Protein AF-A0A7S6TD72-F1 (afdb_monomer)

Nearest PDB structures (foldseek):
  6bcg-assembly1_D  TM=9.626E-01  e=2.978E-07  Leptographium truncatum
  6bct-ass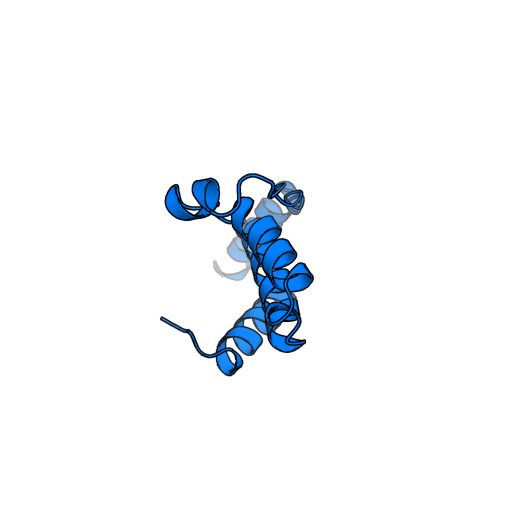embly1_A  TM=9.680E-01  e=3.585E-07  Leptographium truncatum
  6bcn-assembly1_A  TM=9.826E-01  e=4.058E-07  Leptographium truncatum
  6bcf-assembly3_G  TM=9.849E-01  e=4.317E-07  Leptographium truncatum
  6bch-assembly4_L  TM=9.847E-01  e=4.886E-07  Leptographium truncatum

Secondary structure (DSSP, 8-state):
----HHHHHHHHHHHHHS---STHHHHHHHHHHHHHHHHTTGGGSHHHHHHHHHHHHTSTT---HHHHHH-TT-PPPPPPPPPPHHHHHHHHHHHHHHH--

Structure (mmCIF, N/CA/C/O backbone):
data_AF-A0A7S6TD72-F1
#
_entry.id   AF-A0A7S6TD72-F1
#
loop_
_atom_site.group_PDB
_atom_site.id
_atom_site.type_symbol
_atom_site.label_atom_id
_atom_site.label_alt_id
_atom_site.label_comp_id
_atom_site.label_asym_id
_atom_site.label_entity_id
_atom_site.label_seq_id
_atom_site.pdbx_PDB_ins_code
_atom_site.Cartn_x
_atom_site.Cartn_y
_atom_site.Cartn_z
_atom_site.occupancy
_atom_site.B_iso_or_equiv
_atom_site.auth_seq_id
_atom_site.auth_comp_id
_atom_site.auth_asym_id
_atom_site.auth_atom_id
_atom_site.pdbx_PDB_model_num
ATOM 1 N N . MET A 1 1 ? -4.504 16.689 -8.867 1.00 78.50 1 MET A N 1
ATOM 2 C CA . MET A 1 1 ? -4.222 15.424 -8.146 1.00 78.50 1 MET A CA 1
ATOM 3 C C . MET A 1 1 ? -5.506 14.605 -8.108 1.00 78.50 1 MET A C 1
ATOM 5 O O . MET A 1 1 ? -6.539 15.177 -7.788 1.00 78.50 1 MET A O 1
ATOM 9 N N . VAL A 1 2 ? -5.476 13.316 -8.457 1.00 91.00 2 VAL A N 1
ATOM 10 C CA . VAL A 1 2 ? -6.665 12.445 -8.381 1.00 91.00 2 VAL A CA 1
ATOM 11 C C . VAL A 1 2 ? -6.739 11.835 -6.981 1.00 91.00 2 VAL A C 1
ATOM 13 O O . VAL A 1 2 ? -5.797 11.171 -6.567 1.00 91.00 2 VAL A O 1
ATOM 16 N N . GLN A 1 3 ? -7.827 12.086 -6.247 1.00 94.25 3 GLN A N 1
ATOM 17 C CA . GLN A 1 3 ? -7.963 11.668 -4.839 1.00 94.25 3 GLN A CA 1
ATOM 18 C C . GLN A 1 3 ? -9.228 10.846 -4.551 1.00 94.25 3 GLN A C 1
ATOM 20 O O . GLN A 1 3 ? -9.263 10.091 -3.586 1.00 94.25 3 GLN A O 1
ATOM 25 N N . SER A 1 4 ? -10.273 10.962 -5.378 1.00 97.25 4 SER A N 1
ATOM 26 C CA . SER A 1 4 ? -11.497 10.179 -5.178 1.00 97.25 4 SER A CA 1
ATOM 27 C C . SER A 1 4 ? -11.242 8.698 -5.457 1.00 97.25 4 SER A C 1
ATOM 29 O O . SER A 1 4 ? -10.736 8.353 -6.529 1.00 97.25 4 SER A O 1
ATOM 31 N N . LEU A 1 5 ? -11.672 7.824 -4.539 1.00 96.50 5 LEU A N 1
ATOM 32 C CA . LEU A 1 5 ? -11.561 6.370 -4.687 1.00 96.50 5 LEU A CA 1
ATOM 33 C C . LEU A 1 5 ? -12.186 5.879 -6.004 1.00 96.50 5 LEU A C 1
ATOM 35 O O . LEU A 1 5 ? -11.623 5.008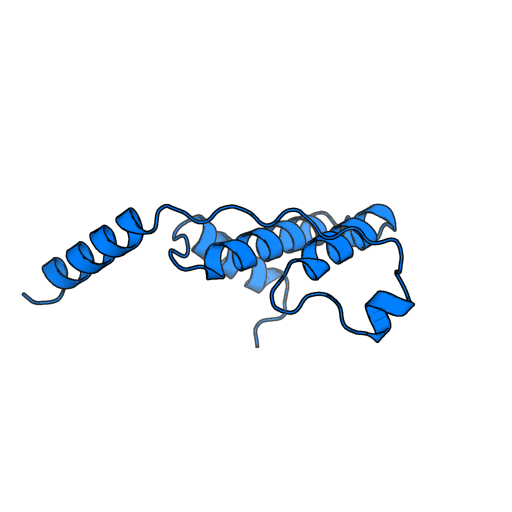 -6.659 1.00 96.50 5 LEU A O 1
ATOM 39 N N . LYS A 1 6 ? -13.287 6.507 -6.450 1.00 96.94 6 LYS A N 1
ATOM 40 C CA . LYS A 1 6 ? -13.934 6.217 -7.740 1.00 96.94 6 LYS A CA 1
ATOM 41 C C . LYS A 1 6 ? -12.953 6.326 -8.912 1.00 96.94 6 LYS A C 1
ATOM 43 O O . LYS A 1 6 ? -12.877 5.417 -9.730 1.00 96.94 6 LYS A O 1
ATOM 48 N N . TYR A 1 7 ? -12.201 7.422 -8.991 1.00 98.00 7 TYR A N 1
ATOM 49 C CA . TYR A 1 7 ? -11.248 7.652 -10.081 1.00 98.00 7 TYR A CA 1
ATOM 50 C C . TYR A 1 7 ? -9.949 6.864 -9.894 1.00 98.00 7 TYR A C 1
ATOM 52 O O . TYR A 1 7 ? -9.371 6.401 -10.872 1.00 98.00 7 TYR A O 1
ATOM 60 N N . ILE A 1 8 ? -9.515 6.651 -8.648 1.00 98.25 8 ILE A N 1
ATOM 61 C CA . ILE A 1 8 ? -8.353 5.807 -8.344 1.00 98.25 8 ILE A CA 1
ATOM 62 C C . ILE A 1 8 ? -8.572 4.377 -8.848 1.00 98.25 8 ILE A C 1
ATOM 64 O O . ILE A 1 8 ? -7.671 3.822 -9.467 1.00 98.25 8 ILE A O 1
ATOM 68 N N . LYS A 1 9 ? -9.767 3.800 -8.661 1.00 97.88 9 LYS A N 1
ATOM 69 C CA . LYS A 1 9 ? -10.088 2.458 -9.173 1.00 97.88 9 LYS A CA 1
ATOM 70 C C . LYS A 1 9 ? -9.929 2.356 -10.692 1.00 97.88 9 LYS A C 1
ATOM 72 O O . LYS A 1 9 ? -9.387 1.369 -11.166 1.00 97.88 9 LYS A O 1
ATOM 77 N N . ILE A 1 10 ? -10.317 3.391 -11.442 1.00 98.00 10 ILE A N 1
ATOM 78 C CA . ILE A 1 10 ? -10.135 3.431 -12.905 1.00 98.00 10 ILE A CA 1
ATOM 79 C C . ILE A 1 10 ? -8.644 3.382 -13.266 1.00 98.00 10 ILE A C 1
ATOM 81 O O . ILE A 1 10 ? -8.244 2.619 -14.143 1.00 98.00 10 ILE A O 1
ATOM 85 N N . ILE A 1 11 ? -7.814 4.162 -12.567 1.00 97.19 11 ILE A N 1
ATOM 86 C CA . ILE A 1 11 ? -6.356 4.170 -12.764 1.00 97.19 11 ILE A CA 1
ATOM 87 C C . ILE A 1 11 ? -5.757 2.800 -12.431 1.00 97.19 11 ILE A C 1
ATOM 89 O O . ILE A 1 11 ? -4.920 2.295 -13.176 1.00 97.19 11 ILE A O 1
ATOM 93 N N . VAL A 1 12 ? -6.195 2.194 -11.326 1.00 97.62 12 VAL A N 1
ATOM 94 C CA . VAL A 1 12 ? -5.753 0.858 -10.921 1.00 97.62 12 VAL A CA 1
ATOM 95 C C . VAL A 1 12 ? -6.092 -0.170 -12.001 1.00 97.62 12 VAL A C 1
ATOM 97 O O . VAL A 1 12 ? -5.182 -0.834 -12.482 1.00 97.62 12 VAL A O 1
ATOM 100 N N . SER A 1 13 ? -7.340 -0.223 -12.472 1.00 97.75 13 SER A N 1
ATOM 101 C CA . SER A 1 13 ? -7.748 -1.153 -13.535 1.00 97.75 13 SER A CA 1
ATOM 102 C C . SER A 1 13 ? -6.998 -0.934 -14.852 1.00 97.75 13 SER A C 1
ATOM 104 O O . SER A 1 13 ? -6.707 -1.894 -15.565 1.00 97.75 13 SER A O 1
ATOM 106 N N . HIS A 1 14 ? -6.641 0.312 -15.185 1.00 97.25 14 HIS A N 1
ATOM 107 C CA . HIS A 1 14 ? -5.799 0.590 -16.348 1.00 97.25 14 HIS A CA 1
ATOM 108 C C . HIS A 1 14 ? -4.418 -0.055 -16.203 1.00 97.25 14 HIS A C 1
ATOM 110 O O . HIS A 1 14 ? -3.989 -0.757 -17.111 1.00 97.25 14 HIS A O 1
ATOM 116 N N . PHE A 1 15 ? -3.741 0.131 -15.069 1.00 95.81 15 PHE A N 1
ATOM 117 C CA . PHE A 1 15 ? -2.398 -0.416 -14.850 1.00 95.81 15 PHE A CA 1
ATOM 118 C C . PHE A 1 15 ? -2.375 -1.911 -14.501 1.00 95.81 15 PHE A C 1
ATOM 120 O O . PHE A 1 15 ? -1.322 -2.533 -14.586 1.00 95.81 15 PHE A O 1
ATOM 127 N N . GLU A 1 16 ? -3.509 -2.516 -14.150 1.00 94.25 16 GLU A N 1
ATOM 128 C CA . GLU A 1 16 ? -3.648 -3.977 -14.156 1.00 94.25 16 GLU A CA 1
ATOM 129 C C . GLU A 1 16 ? -3.674 -4.526 -15.586 1.00 94.25 16 GLU A C 1
ATOM 131 O O . GLU A 1 16 ? -3.010 -5.518 -15.880 1.00 94.25 16 GLU A O 1
ATOM 136 N N . LYS A 1 17 ? -4.411 -3.863 -16.490 1.00 94.44 17 LYS A N 1
ATOM 137 C CA . LYS A 1 17 ? -4.510 -4.260 -17.902 1.00 94.44 17 LYS A CA 1
ATOM 138 C C . LYS A 1 17 ? -3.254 -3.915 -18.708 1.00 94.44 17 LYS A C 1
ATOM 140 O O . LYS A 1 17 ? -2.890 -4.652 -19.620 1.00 94.44 17 LYS A O 1
ATOM 145 N N . TYR A 1 18 ? -2.605 -2.805 -18.373 1.00 92.25 18 TYR A N 1
ATOM 146 C CA . TYR A 1 18 ? -1.403 -2.283 -19.019 1.00 92.25 18 TYR A CA 1
ATOM 147 C C . TYR A 1 18 ? -0.310 -2.078 -17.956 1.00 92.25 18 TYR A C 1
ATOM 149 O O . TYR A 1 18 ? -0.119 -0.958 -17.470 1.00 92.25 18 TYR A O 1
ATOM 157 N N . PRO A 1 19 ? 0.380 -3.158 -17.538 1.00 90.81 19 PRO A N 1
ATOM 158 C CA . PRO A 1 19 ? 1.329 -3.114 -16.434 1.00 90.81 19 PRO A CA 1
ATOM 159 C C . PRO A 1 19 ? 2.476 -2.134 -16.653 1.00 90.81 19 PRO A C 1
ATOM 161 O O . PRO A 1 19 ? 3.037 -2.011 -17.741 1.00 90.81 19 PRO A O 1
ATOM 164 N N . LEU A 1 20 ? 2.885 -1.483 -15.566 1.00 90.25 20 LEU A N 1
ATOM 165 C CA . LEU A 1 20 ? 4.130 -0.728 -15.544 1.00 90.25 20 LEU A CA 1
ATOM 166 C C . LEU A 1 20 ? 5.317 -1.685 -15.683 1.00 90.25 20 LEU A C 1
ATOM 168 O O . LEU A 1 20 ? 5.372 -2.717 -15.018 1.00 90.25 20 LEU A O 1
ATOM 172 N N . LEU A 1 21 ? 6.300 -1.295 -16.489 1.00 87.00 21 LEU A N 1
ATOM 173 C CA . LEU A 1 21 ? 7.492 -2.114 -16.744 1.00 87.00 21 LEU A CA 1
ATOM 174 C C . LEU A 1 21 ? 8.706 -1.688 -15.912 1.00 87.00 21 LEU A C 1
ATOM 176 O O . LEU A 1 21 ? 9.690 -2.411 -15.804 1.00 87.00 21 LEU A O 1
ATOM 180 N N . THR A 1 22 ? 8.658 -0.497 -15.319 1.00 87.50 22 THR A N 1
ATOM 181 C CA . THR A 1 22 ? 9.776 0.055 -14.550 1.00 87.50 22 THR A CA 1
ATOM 182 C C . THR A 1 22 ? 9.751 -0.430 -13.101 1.00 87.50 22 THR A C 1
ATOM 184 O O . THR A 1 22 ? 8.782 -1.023 -12.625 1.00 87.50 22 THR A O 1
ATOM 187 N N . LYS A 1 23 ? 10.773 -0.054 -12.319 1.00 88.88 23 LYS A N 1
ATOM 188 C CA . LYS A 1 23 ? 10.802 -0.264 -10.857 1.00 88.88 23 LYS A CA 1
ATOM 189 C C . LYS A 1 23 ? 9.557 0.297 -10.143 1.00 88.88 23 LYS A C 1
ATOM 191 O O . LYS A 1 23 ? 9.233 -0.176 -9.053 1.00 88.88 23 LYS A O 1
ATOM 196 N N . LYS A 1 24 ? 8.835 1.246 -10.761 1.00 92.06 24 LYS A N 1
ATOM 197 C CA . LYS A 1 24 ? 7.575 1.804 -10.247 1.00 92.06 24 LYS A CA 1
ATOM 198 C C . LYS A 1 24 ? 6.451 0.769 -10.160 1.00 92.06 24 LYS A C 1
ATOM 200 O O . LYS A 1 24 ? 5.566 0.932 -9.327 1.00 92.06 24 LYS A O 1
ATOM 205 N N . ALA A 1 25 ? 6.516 -0.319 -10.931 1.00 93.25 25 ALA A N 1
ATOM 206 C CA . ALA A 1 25 ? 5.568 -1.431 -10.857 1.00 93.25 25 ALA A CA 1
ATOM 207 C C . ALA A 1 25 ? 5.454 -2.012 -9.439 1.00 93.25 25 ALA A C 1
ATOM 209 O O . ALA A 1 25 ? 4.364 -2.351 -8.984 1.00 93.25 25 ALA A O 1
ATOM 210 N N . LYS A 1 26 ? 6.569 -2.046 -8.698 1.00 94.44 26 LYS A N 1
ATOM 211 C CA . LYS A 1 26 ? 6.596 -2.527 -7.311 1.00 94.44 26 LYS A CA 1
ATOM 212 C C . LYS A 1 26 ? 5.783 -1.628 -6.384 1.00 94.44 26 LYS A C 1
ATOM 214 O O . LYS A 1 26 ? 5.026 -2.116 -5.553 1.00 94.44 26 LYS A O 1
ATOM 219 N N . ASP A 1 27 ? 5.933 -0.315 -6.549 1.00 96.19 27 ASP A N 1
ATOM 220 C CA . ASP A 1 27 ? 5.184 0.676 -5.774 1.00 96.19 27 ASP A CA 1
ATOM 221 C C . ASP A 1 27 ? 3.706 0.668 -6.169 1.00 96.19 27 ASP A C 1
ATOM 223 O O . ASP A 1 27 ? 2.838 0.760 -5.305 1.00 96.19 27 ASP A O 1
ATOM 227 N N . PHE A 1 28 ? 3.412 0.508 -7.464 1.00 96.56 28 PHE A N 1
ATOM 228 C CA . PHE A 1 28 ? 2.044 0.355 -7.943 1.00 96.56 28 PHE A CA 1
ATOM 229 C C . PHE A 1 28 ? 1.372 -0.876 -7.337 1.00 96.56 28 PHE A C 1
ATOM 231 O O . PHE A 1 28 ? 0.232 -0.772 -6.904 1.00 96.56 28 PHE A O 1
ATOM 238 N N . LYS A 1 29 ? 2.072 -2.009 -7.223 1.00 96.69 29 LYS A N 1
ATOM 239 C CA . LYS A 1 29 ? 1.510 -3.214 -6.606 1.00 96.69 29 LYS A CA 1
ATOM 240 C C . LYS A 1 29 ? 1.132 -2.994 -5.136 1.00 96.69 29 LYS A C 1
ATOM 242 O O . LYS A 1 29 ? 0.016 -3.318 -4.743 1.00 96.69 29 LYS A O 1
ATOM 247 N N . LEU A 1 30 ? 2.014 -2.372 -4.351 1.00 98.12 30 LEU A N 1
ATOM 248 C CA . LEU A 1 30 ? 1.711 -2.003 -2.961 1.00 98.12 30 LEU A CA 1
ATOM 249 C C . LEU A 1 30 ? 0.534 -1.015 -2.879 1.00 98.12 30 LEU A C 1
ATOM 251 O O . LEU A 1 30 ? -0.340 -1.156 -2.028 1.00 98.12 30 LEU A O 1
ATOM 255 N N . PHE A 1 31 ? 0.488 -0.026 -3.778 1.00 97.88 31 PHE A N 1
ATOM 256 C CA . PHE A 1 31 ? -0.615 0.933 -3.866 1.00 97.88 31 PHE A CA 1
ATOM 257 C C . PHE A 1 31 ? -1.948 0.262 -4.228 1.00 97.88 31 PHE A C 1
ATOM 259 O O . PHE A 1 31 ? -2.957 0.528 -3.582 1.00 97.88 31 PHE A O 1
ATOM 266 N N . HIS A 1 32 ? -1.948 -0.631 -5.215 1.00 97.69 32 HIS A N 1
ATOM 267 C CA . HIS A 1 32 ? -3.095 -1.444 -5.605 1.00 97.69 32 HIS A CA 1
ATOM 268 C C . HIS A 1 32 ? -3.648 -2.221 -4.401 1.00 97.69 32 HIS A C 1
ATOM 270 O O . HIS A 1 32 ? -4.846 -2.163 -4.127 1.00 97.69 32 HIS A O 1
ATOM 276 N N . ASP A 1 33 ? -2.781 -2.889 -3.634 1.00 98.12 33 ASP A N 1
ATOM 277 C CA . ASP A 1 33 ? -3.212 -3.680 -2.477 1.00 98.12 33 ASP A CA 1
ATOM 278 C C . ASP A 1 33 ? -3.831 -2.785 -1.379 1.00 98.12 33 ASP A C 1
ATOM 280 O O . ASP A 1 33 ? -4.834 -3.158 -0.768 1.00 98.12 33 ASP A O 1
ATOM 284 N N . ILE A 1 34 ? -3.325 -1.557 -1.190 1.00 98.44 34 ILE A N 1
ATOM 285 C CA . ILE A 1 34 ? -3.961 -0.546 -0.323 1.00 98.44 34 ILE A CA 1
ATOM 286 C C . ILE A 1 34 ? -5.351 -0.157 -0.852 1.00 98.44 34 ILE A C 1
ATOM 288 O O . ILE A 1 34 ? -6.297 -0.066 -0.070 1.00 98.44 34 ILE A O 1
ATOM 292 N N . VAL A 1 35 ? -5.507 0.058 -2.164 1.00 98.38 35 VAL A N 1
ATOM 293 C CA . VAL A 1 35 ? -6.803 0.409 -2.773 1.00 98.38 35 VAL A CA 1
ATOM 294 C C . VAL A 1 35 ? -7.837 -0.699 -2.561 1.00 98.38 35 VAL A C 1
ATOM 296 O O . VAL A 1 35 ? -8.985 -0.386 -2.252 1.00 98.38 35 VAL A O 1
ATOM 299 N N . ILE A 1 36 ? -7.443 -1.975 -2.628 1.00 98.19 36 ILE A N 1
ATOM 300 C CA . ILE A 1 36 ? -8.331 -3.103 -2.300 1.00 98.19 36 ILE A CA 1
ATOM 301 C C . ILE A 1 36 ? -8.812 -3.032 -0.844 1.00 98.19 36 ILE A C 1
ATOM 303 O O . ILE A 1 36 ? -10.002 -3.215 -0.585 1.00 98.19 36 ILE A O 1
ATOM 307 N N . LEU A 1 37 ? -7.921 -2.745 0.111 1.00 98.56 37 LEU A N 1
ATOM 308 C CA . LEU A 1 37 ? -8.294 -2.602 1.527 1.00 98.56 37 LEU A CA 1
ATOM 309 C C . LEU A 1 37 ? -9.246 -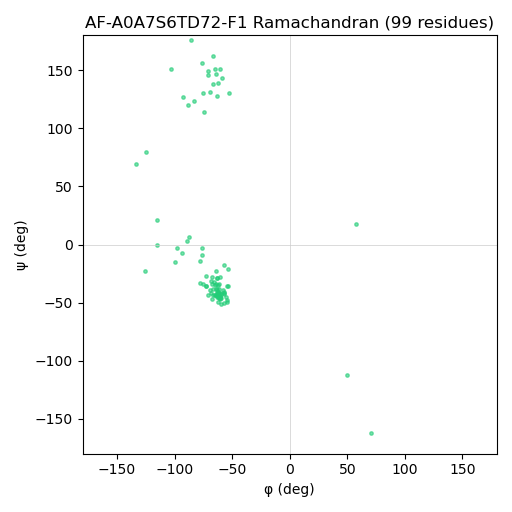1.416 1.756 1.00 98.56 37 LEU A C 1
ATOM 311 O O . LEU A 1 37 ? -10.134 -1.481 2.612 1.00 98.56 37 LEU A O 1
ATOM 315 N N . LEU A 1 38 ? -9.083 -0.334 0.989 1.00 98.12 38 LEU A N 1
ATOM 316 C CA . LEU A 1 38 ? -10.000 0.805 1.010 1.00 98.12 38 LEU A CA 1
ATOM 317 C C . LEU A 1 38 ? -11.378 0.432 0.450 1.00 98.12 38 LEU A C 1
ATOM 319 O O . LEU A 1 38 ? -12.384 0.724 1.094 1.00 98.12 38 LEU A O 1
ATOM 323 N N . ASP A 1 39 ? -11.421 -0.256 -0.693 1.00 97.31 39 ASP A N 1
ATOM 324 C CA . ASP A 1 39 ? -12.661 -0.677 -1.360 1.00 97.31 39 ASP A CA 1
ATOM 325 C C . ASP A 1 39 ? -13.483 -1.638 -0.490 1.00 97.31 39 ASP A C 1
ATOM 327 O O . ASP A 1 39 ? -14.694 -1.480 -0.344 1.00 97.31 39 ASP A O 1
ATOM 331 N N . LYS A 1 40 ? -12.805 -2.572 0.189 1.00 98.06 40 LYS A N 1
ATOM 332 C CA . LYS A 1 40 ? -13.410 -3.504 1.154 1.00 98.06 40 LYS A CA 1
ATOM 333 C C . LYS A 1 40 ? -13.751 -2.872 2.507 1.00 98.06 40 LYS A C 1
ATOM 335 O O . LYS A 1 40 ? -14.273 -3.556 3.381 1.00 98.06 40 LYS A O 1
ATOM 340 N N . LYS A 1 41 ? -13.433 -1.589 2.711 1.00 98.25 41 LYS A N 1
ATOM 341 C CA . LYS A 1 41 ? -13.564 -0.871 3.991 1.00 98.25 41 LYS A CA 1
ATOM 342 C C . LYS A 1 41 ? -12.792 -1.495 5.167 1.00 98.25 41 LYS A C 1
ATOM 344 O O . LYS A 1 41 ? -13.031 -1.134 6.316 1.00 98.25 41 LYS A O 1
ATOM 349 N N . GLU A 1 42 ? -11.812 -2.364 4.906 1.00 98.44 42 GLU A N 1
ATOM 350 C CA . GLU A 1 42 ? -11.008 -3.016 5.954 1.00 98.44 42 GLU A CA 1
ATOM 351 C C . GLU A 1 42 ? -10.197 -2.003 6.776 1.00 98.44 42 GLU A C 1
ATOM 353 O O . GLU A 1 42 ? -9.959 -2.219 7.963 1.00 98.44 42 GLU A O 1
ATOM 358 N N . HIS A 1 43 ? -9.829 -0.871 6.170 1.00 98.12 43 HIS A N 1
ATOM 359 C CA . HIS A 1 43 ? -9.117 0.242 6.811 1.00 98.12 43 HIS A CA 1
ATOM 360 C C . HIS A 1 43 ? -9.820 0.836 8.044 1.00 98.12 43 HIS A C 1
ATOM 362 O O . HIS A 1 43 ? -9.174 1.527 8.825 1.00 98.12 43 HIS A O 1
ATOM 368 N N . LEU A 1 44 ? -11.119 0.577 8.225 1.00 98.38 44 LEU A N 1
ATOM 369 C CA . LEU A 1 44 ? -11.883 1.004 9.402 1.00 98.38 44 LEU A CA 1
ATOM 370 C C . LEU A 1 44 ? -11.601 0.143 10.645 1.00 98.38 44 LEU A C 1
ATOM 372 O O . LEU A 1 44 ? -12.048 0.471 11.739 1.00 98.38 44 LEU A O 1
ATOM 376 N N . THR A 1 45 ? -10.873 -0.962 10.486 1.00 98.50 45 THR A N 1
ATOM 377 C CA . THR A 1 45 ? -10.457 -1.844 11.581 1.00 98.50 45 THR A CA 1
ATOM 378 C C . THR A 1 45 ? -8.989 -1.611 11.919 1.00 98.50 45 THR A C 1
ATOM 380 O O . THR A 1 45 ? -8.187 -1.300 11.037 1.00 98.50 45 THR A O 1
ATOM 383 N N . LEU A 1 46 ? -8.597 -1.841 13.176 1.00 97.94 46 LEU A N 1
ATOM 384 C CA . LEU A 1 46 ? -7.192 -1.742 13.589 1.00 97.94 46 LEU A CA 1
ATOM 385 C C . LEU A 1 46 ? -6.286 -2.677 12.770 1.00 97.94 46 LEU A C 1
ATOM 387 O O . LEU A 1 46 ? -5.208 -2.281 12.335 1.00 97.94 46 LEU A O 1
ATOM 391 N N . SER A 1 47 ? -6.750 -3.902 12.502 1.00 98.06 47 SER A N 1
ATOM 392 C CA . SER A 1 47 ? -6.019 -4.856 11.661 1.00 98.06 47 SER A CA 1
ATOM 393 C C . SER A 1 47 ? -5.810 -4.313 10.245 1.00 98.06 47 SER A C 1
ATOM 395 O O . SER A 1 47 ? -4.690 -4.337 9.736 1.00 98.06 47 SER A O 1
ATOM 397 N N . GLY A 1 48 ? -6.855 -3.770 9.613 1.00 98.31 48 GLY A N 1
ATOM 398 C CA . GLY A 1 48 ? -6.750 -3.185 8.278 1.00 98.31 48 GLY A CA 1
ATOM 399 C C . GLY A 1 48 ? -5.879 -1.930 8.234 1.00 98.31 48 GLY A C 1
ATOM 400 O O . GLY A 1 48 ? -5.087 -1.782 7.304 1.00 98.31 48 GLY A O 1
ATOM 401 N N . LEU A 1 49 ? -5.947 -1.067 9.252 1.00 98.31 49 LEU A N 1
ATOM 402 C CA . LEU A 1 49 ? -5.050 0.083 9.383 1.00 98.31 49 LEU A CA 1
ATOM 403 C C . LEU A 1 49 ? -3.585 -0.364 9.488 1.00 98.31 49 LEU A C 1
ATOM 405 O O . LEU A 1 49 ? -2.737 0.146 8.755 1.00 98.31 49 LEU A O 1
ATOM 409 N N . ASN A 1 50 ? -3.291 -1.363 10.324 1.00 98.38 50 ASN A N 1
ATOM 410 C CA . ASN A 1 50 ? -1.939 -1.906 10.475 1.00 98.38 50 ASN A CA 1
ATOM 411 C C . ASN A 1 50 ? -1.423 -2.534 9.171 1.00 98.38 50 ASN A C 1
ATOM 413 O O . ASN A 1 50 ? -0.263 -2.330 8.811 1.00 98.38 50 ASN A O 1
ATOM 417 N N . LYS A 1 51 ? -2.284 -3.223 8.406 1.00 98.50 51 LYS A N 1
ATOM 418 C CA . LYS A 1 51 ? -1.937 -3.709 7.057 1.00 98.50 51 LYS A CA 1
ATOM 419 C C . LYS A 1 51 ? -1.581 -2.554 6.116 1.00 98.50 51 LYS A C 1
ATOM 421 O O . LYS A 1 51 ? -0.575 -2.631 5.414 1.00 98.50 51 LYS A O 1
ATOM 426 N N . ILE A 1 52 ? -2.360 -1.469 6.116 1.00 98.62 52 ILE A N 1
ATOM 427 C CA . ILE A 1 52 ? -2.067 -0.283 5.294 1.00 98.62 52 ILE A CA 1
ATOM 428 C C . ILE A 1 52 ? -0.739 0.352 5.705 1.00 98.62 52 ILE A C 1
ATOM 430 O O . ILE A 1 52 ? 0.052 0.700 4.831 1.00 98.62 52 ILE A O 1
ATOM 434 N N . LEU A 1 53 ? -0.462 0.477 7.004 1.00 98.50 53 LEU A N 1
ATOM 435 C CA . LEU A 1 53 ? 0.807 1.012 7.501 1.00 98.50 53 LEU A CA 1
ATOM 436 C C . LEU A 1 53 ? 1.994 0.132 7.093 1.00 98.50 53 LEU A C 1
ATOM 438 O O . LEU A 1 53 ? 3.003 0.663 6.629 1.00 98.50 53 LEU A O 1
ATOM 442 N N . SER A 1 54 ? 1.852 -1.193 7.173 1.00 98.69 54 SER A N 1
ATOM 443 C CA . SER A 1 54 ? 2.860 -2.154 6.711 1.00 98.69 54 SER A CA 1
ATOM 444 C C . SER A 1 54 ? 3.156 -2.004 5.211 1.00 98.69 54 SER A C 1
ATOM 446 O O . SER A 1 54 ? 4.319 -1.901 4.814 1.00 98.69 54 SER A O 1
ATOM 448 N N . LEU A 1 55 ? 2.121 -1.889 4.369 1.00 98.62 55 LEU A N 1
ATOM 449 C CA . LEU A 1 55 ? 2.272 -1.633 2.929 1.00 98.62 55 LEU A CA 1
ATOM 450 C C . LEU A 1 55 ? 2.894 -0.254 2.660 1.00 98.62 55 LEU A C 1
ATOM 452 O O . LEU A 1 55 ? 3.798 -0.116 1.833 1.00 98.62 55 LEU A O 1
ATOM 456 N N . ARG A 1 56 ? 2.445 0.777 3.385 1.00 98.19 56 ARG A N 1
ATOM 457 C CA . ARG A 1 56 ? 2.924 2.158 3.251 1.00 98.19 56 ARG A CA 1
ATOM 458 C C . ARG A 1 56 ? 4.387 2.302 3.659 1.00 98.19 56 ARG A C 1
ATOM 460 O O . ARG A 1 56 ? 5.077 3.133 3.065 1.00 98.19 56 ARG A O 1
ATOM 467 N N . ALA A 1 57 ? 4.857 1.515 4.624 1.00 98.12 57 ALA A N 1
ATOM 468 C CA . ALA A 1 57 ? 6.249 1.488 5.059 1.00 98.12 57 ALA A CA 1
ATOM 469 C C . ALA A 1 57 ? 7.212 1.032 3.952 1.00 98.12 57 ALA A C 1
ATOM 471 O O . ALA A 1 57 ? 8.343 1.509 3.906 1.00 98.12 57 ALA A O 1
ATOM 472 N N . SER A 1 58 ? 6.741 0.201 3.021 1.00 97.81 58 SER A N 1
ATOM 473 C CA . SER A 1 58 ? 7.521 -0.288 1.872 1.00 97.81 58 SER A CA 1
ATOM 474 C C . SER A 1 58 ? 7.277 0.495 0.578 1.00 97.81 58 SER A C 1
ATOM 476 O O . SER A 1 58 ? 7.901 0.216 -0.447 1.00 97.81 58 SER A O 1
ATOM 478 N N . LEU A 1 59 ? 6.367 1.473 0.612 1.00 97.00 59 LEU A N 1
ATOM 479 C CA . LEU A 1 59 ? 5.979 2.290 -0.531 1.00 97.00 59 LEU A CA 1
ATOM 480 C C . LEU A 1 59 ? 6.818 3.575 -0.605 1.00 97.00 59 LEU A C 1
ATOM 482 O O . LEU A 1 59 ? 6.822 4.369 0.338 1.00 97.00 59 LEU A O 1
ATOM 486 N N . ASN A 1 60 ? 7.437 3.846 -1.760 1.00 95.12 60 ASN A N 1
ATOM 487 C CA . ASN A 1 60 ? 8.254 5.044 -2.007 1.00 95.12 60 ASN A CA 1
ATOM 488 C C . ASN A 1 60 ? 9.302 5.282 -0.887 1.00 95.12 60 ASN A C 1
ATOM 490 O O . ASN A 1 60 ? 10.234 4.499 -0.748 1.00 95.12 60 ASN A O 1
ATOM 494 N N . LEU A 1 61 ? 9.146 6.352 -0.090 1.00 96.19 61 LEU A N 1
ATOM 495 C CA . LEU A 1 61 ? 10.041 6.741 1.014 1.00 96.19 61 LEU A CA 1
ATOM 496 C C . LEU A 1 61 ? 9.667 6.116 2.374 1.00 96.19 61 LEU A C 1
ATOM 498 O O . LEU A 1 61 ? 10.278 6.439 3.390 1.00 96.19 61 LEU A O 1
ATOM 502 N N . GLY A 1 62 ? 8.643 5.261 2.424 1.00 96.81 62 GLY A N 1
ATOM 503 C CA . GLY A 1 62 ? 8.164 4.659 3.668 1.00 96.81 62 GLY A CA 1
ATOM 504 C C . GLY A 1 62 ? 7.448 5.644 4.602 1.00 96.81 62 GLY A C 1
ATOM 505 O O . GLY A 1 62 ? 6.959 6.694 4.166 1.00 96.81 62 GLY A O 1
ATOM 506 N N . LEU A 1 63 ? 7.322 5.273 5.881 1.00 97.56 63 LEU A N 1
ATOM 507 C CA . LEU A 1 63 ? 6.619 6.058 6.907 1.00 97.56 63 LEU A CA 1
ATOM 508 C C . LEU A 1 63 ? 7.384 7.337 7.289 1.00 97.56 63 LEU A C 1
ATOM 510 O O . LEU A 1 63 ? 8.615 7.338 7.357 1.00 97.56 63 LEU A O 1
ATOM 514 N N . SER A 1 64 ? 6.648 8.410 7.598 1.00 97.69 64 SE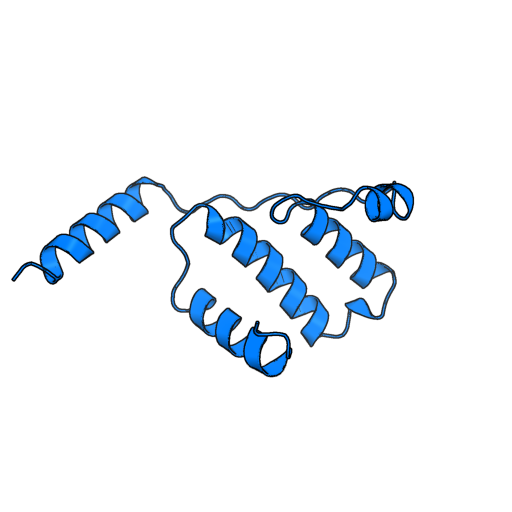R A N 1
ATOM 515 C CA . SER A 1 64 ? 7.213 9.628 8.195 1.00 97.69 64 SER A CA 1
ATOM 516 C C . SER A 1 64 ? 7.724 9.363 9.616 1.00 97.69 64 SER A C 1
ATOM 518 O O . SER A 1 64 ? 7.317 8.394 10.256 1.00 97.69 64 SER A O 1
ATOM 520 N N . ALA A 1 65 ? 8.575 10.251 10.141 1.00 97.75 65 ALA A N 1
ATOM 521 C CA . ALA A 1 65 ? 9.066 10.150 11.518 1.00 97.75 65 ALA A CA 1
ATOM 522 C C . ALA A 1 65 ? 7.915 10.088 12.538 1.00 97.75 65 ALA A C 1
ATOM 524 O O . ALA A 1 65 ? 7.897 9.200 13.382 1.00 97.75 65 ALA A O 1
ATOM 525 N N . SER A 1 66 ? 6.903 10.947 12.381 1.00 98.06 66 SER A N 1
ATOM 526 C CA . SER A 1 66 ? 5.709 10.955 13.235 1.00 98.06 66 SER A CA 1
ATOM 527 C C . SER A 1 66 ? 4.970 9.614 13.252 1.00 98.06 66 SER A C 1
ATOM 529 O O . SER A 1 66 ? 4.566 9.150 14.313 1.00 98.06 66 SER A O 1
ATOM 531 N N . LEU A 1 67 ? 4.826 8.963 12.094 1.00 97.38 67 LEU A N 1
ATOM 532 C CA . LEU A 1 67 ? 4.167 7.661 11.996 1.00 97.38 67 LEU A CA 1
ATOM 533 C C . LEU A 1 67 ? 5.025 6.536 12.573 1.00 97.38 67 LEU A C 1
ATOM 535 O O . LEU A 1 67 ? 4.479 5.634 13.192 1.00 97.38 67 LEU A O 1
ATOM 539 N N . LYS A 1 68 ? 6.353 6.595 12.420 1.00 97.69 68 LYS A N 1
ATOM 540 C CA . LYS A 1 68 ? 7.259 5.630 13.062 1.00 97.69 68 LYS A CA 1
ATOM 541 C C . LYS A 1 68 ? 7.182 5.716 14.586 1.00 97.69 68 LYS A C 1
ATOM 543 O O . LYS A 1 68 ? 7.174 4.686 15.243 1.00 97.69 68 LYS A O 1
ATOM 548 N N . THR A 1 69 ? 7.083 6.926 15.139 1.00 98.00 69 THR A N 1
ATOM 549 C CA . THR A 1 69 ? 6.906 7.129 16.584 1.00 98.00 69 THR A CA 1
ATOM 550 C C . THR A 1 69 ? 5.537 6.648 17.065 1.00 98.00 69 THR A C 1
ATOM 552 O O . THR A 1 69 ? 5.453 6.022 18.115 1.00 98.00 69 THR A O 1
ATOM 555 N N . ALA A 1 70 ? 4.469 6.923 16.311 1.00 97.75 70 ALA A N 1
ATOM 556 C CA . ALA A 1 70 ? 3.111 6.523 16.685 1.00 97.75 70 ALA A CA 1
ATOM 557 C C . ALA A 1 70 ? 2.849 5.013 16.527 1.00 97.75 70 ALA A C 1
ATOM 559 O O . ALA A 1 70 ? 2.003 4.465 17.227 1.00 97.75 70 ALA A O 1
ATOM 560 N N . PHE A 1 71 ? 3.561 4.349 15.612 1.00 97.19 71 PHE A N 1
ATOM 561 C CA . PHE A 1 71 ? 3.375 2.936 15.277 1.00 97.19 71 PHE A CA 1
ATOM 562 C C . PHE A 1 71 ? 4.726 2.194 15.218 1.00 97.19 71 PHE A C 1
ATOM 564 O O . PHE A 1 71 ? 5.165 1.806 14.129 1.00 97.19 71 PHE A O 1
ATOM 571 N N . PRO A 1 72 ? 5.403 2.001 16.365 1.00 97.00 72 PRO A N 1
ATOM 572 C CA . PRO A 1 72 ? 6.756 1.439 16.410 1.00 97.00 72 PRO A CA 1
ATOM 573 C C . PRO A 1 72 ? 6.822 -0.037 15.990 1.00 97.00 72 PRO A C 1
ATOM 575 O O . PRO A 1 72 ? 7.826 -0.464 15.428 1.00 97.00 72 PRO A O 1
ATOM 578 N N . ASP A 1 73 ? 5.743 -0.797 16.191 1.00 97.12 73 ASP A N 1
ATOM 579 C CA . ASP A 1 73 ? 5.710 -2.251 15.963 1.00 97.12 73 ASP A CA 1
ATOM 580 C C . ASP A 1 73 ? 5.348 -2.649 14.519 1.00 97.12 73 ASP A C 1
ATOM 582 O O . ASP A 1 73 ? 5.148 -3.826 14.209 1.00 97.12 73 ASP A O 1
ATOM 586 N N . ILE A 1 74 ? 5.226 -1.680 13.604 1.00 97.94 74 ILE A N 1
ATOM 587 C CA . ILE A 1 74 ? 4.872 -1.961 12.209 1.00 97.94 74 ILE A CA 1
ATOM 588 C C . ILE A 1 74 ? 6.063 -2.566 11.468 1.00 97.94 74 ILE A C 1
ATOM 590 O O . ILE A 1 74 ? 7.057 -1.900 11.177 1.00 97.94 74 ILE A O 1
ATOM 594 N N . ILE A 1 75 ? 5.903 -3.824 11.064 1.00 97.69 75 ILE A N 1
ATOM 595 C CA . ILE A 1 75 ? 6.838 -4.527 10.185 1.00 97.69 75 ILE A CA 1
ATOM 596 C C . ILE A 1 75 ? 6.518 -4.161 8.723 1.00 97.69 75 ILE A C 1
ATOM 598 O O . ILE A 1 75 ? 5.380 -4.372 8.284 1.00 97.69 75 ILE A O 1
ATOM 602 N N . PRO A 1 76 ? 7.475 -3.620 7.941 1.00 98.06 76 PRO A N 1
ATOM 603 C CA . PRO A 1 76 ? 7.250 -3.292 6.535 1.00 98.06 76 PRO A CA 1
ATOM 604 C C . PRO A 1 76 ? 6.922 -4.522 5.683 1.00 98.06 76 PRO A C 1
ATOM 606 O O . PRO A 1 76 ? 7.547 -5.575 5.819 1.00 98.06 76 PRO A O 1
ATOM 609 N N . ALA A 1 77 ? 5.965 -4.381 4.766 1.00 97.69 77 ALA A N 1
ATOM 610 C CA . ALA A 1 77 ? 5.582 -5.452 3.853 1.00 97.69 77 ALA A CA 1
ATOM 611 C C . ALA A 1 77 ? 6.733 -5.830 2.904 1.00 97.69 77 ALA A C 1
ATOM 613 O O . ALA A 1 77 ? 7.500 -4.975 2.454 1.00 97.69 77 ALA A O 1
ATOM 614 N N . ILE A 1 78 ? 6.829 -7.106 2.531 1.00 96.25 78 ILE A N 1
ATOM 615 C CA . ILE A 1 78 ? 7.836 -7.565 1.567 1.00 96.25 78 ILE A CA 1
ATOM 616 C C . ILE A 1 78 ? 7.584 -6.894 0.214 1.00 96.25 78 ILE A C 1
ATOM 618 O O . ILE A 1 78 ? 6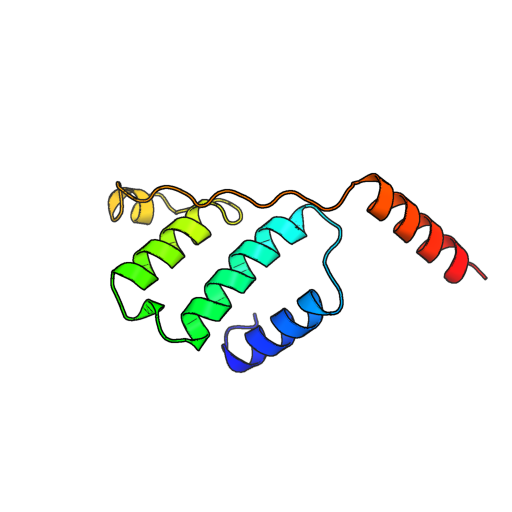.478 -6.936 -0.328 1.00 96.25 78 ILE A O 1
ATOM 622 N N . ARG A 1 79 ? 8.623 -6.275 -0.353 1.00 93.44 79 ARG A N 1
ATOM 623 C CA . ARG A 1 79 ? 8.510 -5.598 -1.646 1.00 93.44 79 ARG A CA 1
ATOM 624 C C . ARG A 1 79 ? 8.474 -6.630 -2.784 1.00 93.44 79 ARG A C 1
ATOM 626 O O . ARG A 1 79 ? 9.357 -7.488 -2.836 1.00 93.44 79 ARG A O 1
ATOM 633 N N . PRO A 1 80 ? 7.513 -6.544 -3.722 1.00 89.81 80 PRO A N 1
ATOM 634 C CA . PRO A 1 80 ? 7.426 -7.488 -4.830 1.00 89.81 80 PRO A CA 1
ATOM 635 C C . PRO A 1 80 ? 8.638 -7.385 -5.766 1.00 89.81 80 PRO A C 1
ATOM 637 O O . PRO A 1 80 ? 9.260 -6.324 -5.917 1.00 89.81 80 PRO A O 1
ATOM 640 N N . LYS A 1 81 ? 8.977 -8.505 -6.412 1.00 84.62 81 LYS A N 1
ATOM 641 C CA . LYS A 1 81 ? 10.020 -8.552 -7.445 1.00 84.62 81 LYS A CA 1
ATOM 642 C C . LYS A 1 81 ? 9.536 -7.840 -8.715 1.00 84.62 81 LYS A C 1
ATOM 644 O O . LYS A 1 81 ? 8.340 -7.774 -8.979 1.00 84.62 81 LYS A O 1
ATOM 649 N 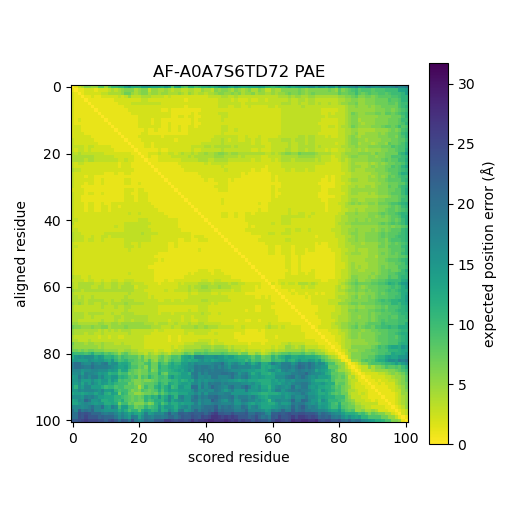N . CYS A 1 82 ? 10.472 -7.249 -9.459 1.00 72.94 82 CYS A N 1
ATOM 650 C CA . CYS A 1 82 ? 10.157 -6.635 -10.754 1.00 72.94 82 CYS A CA 1
ATOM 651 C C . CYS A 1 82 ? 9.978 -7.734 -11.802 1.00 72.94 82 CYS A C 1
ATOM 653 O O . CYS A 1 82 ? 10.574 -8.800 -11.641 1.00 72.94 82 CYS A O 1
ATOM 655 N N . LEU A 1 83 ? 9.244 -7.448 -12.881 1.00 69.56 83 LEU A N 1
ATOM 656 C CA . LEU A 1 83 ? 9.416 -8.216 -14.114 1.00 69.56 83 LEU A CA 1
ATOM 657 C C . LEU A 1 83 ? 10.859 -8.075 -14.619 1.00 69.56 83 LEU A C 1
ATOM 659 O O . LEU A 1 83 ? 11.516 -7.068 -14.342 1.00 69.56 83 LEU A O 1
ATOM 663 N N . ASP A 1 84 ? 11.320 -9.110 -15.317 1.00 70.88 84 ASP A N 1
ATOM 664 C CA . ASP A 1 84 ? 12.680 -9.229 -15.842 1.00 70.88 84 ASP A CA 1
ATOM 665 C C . ASP A 1 84 ? 13.070 -7.997 -16.681 1.00 70.88 84 ASP A C 1
ATOM 667 O O . ASP A 1 84 ? 12.324 -7.566 -17.564 1.00 70.88 84 ASP A O 1
ATOM 671 N N . GLU A 1 85 ? 14.245 -7.428 -16.398 1.00 66.19 85 GLU A N 1
ATOM 672 C CA . GLU A 1 85 ? 14.791 -6.254 -17.091 1.00 66.19 85 GLU A CA 1
ATOM 673 C C . GLU A 1 85 ? 14.981 -6.529 -18.594 1.00 66.19 85 GLU A C 1
ATOM 675 O O . GLU A 1 85 ? 14.822 -5.625 -19.418 1.00 66.19 85 GLU A O 1
ATOM 680 N N . ASN A 1 86 ? 15.200 -7.796 -18.963 1.00 70.50 86 ASN A N 1
ATOM 681 C CA . ASN A 1 86 ? 15.298 -8.238 -20.353 1.00 70.50 86 ASN A CA 1
ATOM 682 C C . ASN A 1 86 ? 13.999 -8.009 -21.142 1.00 70.50 86 ASN A C 1
ATOM 684 O O . ASN A 1 86 ? 14.037 -7.668 -22.325 1.00 70.50 86 ASN A O 1
ATOM 688 N N . LEU A 1 87 ? 12.837 -8.147 -20.491 1.00 72.44 87 LEU A N 1
ATOM 689 C CA . LEU A 1 87 ? 11.543 -7.939 -21.142 1.00 72.44 87 LEU A CA 1
ATOM 690 C C . LEU A 1 87 ? 11.284 -6.455 -21.419 1.00 72.44 87 LEU A C 1
ATOM 692 O O . LEU A 1 87 ? 10.724 -6.106 -22.456 1.00 72.44 87 LEU A O 1
ATOM 696 N N . PHE A 1 88 ? 11.726 -5.574 -20.517 1.00 72.88 88 PHE A N 1
ATOM 697 C CA . PHE A 1 88 ? 11.637 -4.129 -20.724 1.00 72.88 88 PHE A CA 1
ATOM 698 C C . PHE A 1 88 ? 12.451 -3.690 -21.944 1.00 72.88 88 PHE A C 1
ATOM 700 O O . PHE A 1 88 ? 11.946 -2.935 -22.775 1.00 72.88 88 PHE A O 1
ATOM 707 N N . PHE A 1 89 ? 13.678 -4.201 -22.085 1.00 73.50 89 PHE A N 1
ATOM 708 C CA . PHE A 1 89 ? 14.524 -3.902 -23.239 1.00 73.50 89 PHE A CA 1
ATOM 709 C C . PHE A 1 89 ? 13.904 -4.411 -24.547 1.00 73.50 89 PHE A C 1
ATOM 711 O O . PHE A 1 89 ? 13.830 -3.667 -25.522 1.00 73.50 89 PHE A O 1
ATOM 718 N N . LEU A 1 90 ? 13.367 -5.636 -24.549 1.00 79.06 90 LEU A N 1
ATOM 719 C CA . LEU A 1 90 ? 12.690 -6.207 -25.714 1.00 79.06 90 LEU A CA 1
ATOM 720 C C . LEU A 1 90 ? 11.445 -5.402 -26.124 1.00 79.06 90 LEU A C 1
ATOM 722 O O . LEU A 1 90 ? 11.259 -5.116 -27.303 1.00 79.06 90 LEU A O 1
ATOM 726 N N . MET A 1 91 ? 10.610 -4.986 -25.168 1.00 75.50 91 MET A N 1
ATOM 727 C CA . MET A 1 91 ? 9.427 -4.161 -25.452 1.00 75.50 91 MET A CA 1
ATOM 728 C C . MET A 1 91 ? 9.791 -2.750 -25.927 1.00 75.50 91 MET A C 1
ATOM 730 O O . MET A 1 91 ? 9.087 -2.195 -26.768 1.00 75.50 91 MET A O 1
ATOM 734 N N . PHE A 1 92 ? 10.885 -2.175 -25.423 1.00 75.56 92 PHE A N 1
ATOM 735 C CA . PHE A 1 92 ? 11.388 -0.887 -25.896 1.00 75.56 92 PHE A CA 1
ATOM 736 C C . PHE A 1 92 ? 11.881 -0.974 -27.345 1.00 75.56 92 PHE A C 1
ATOM 738 O O . PHE A 1 92 ? 11.527 -0.126 -28.159 1.00 75.56 92 PHE A O 1
ATOM 745 N N . LEU A 1 93 ? 12.620 -2.034 -27.692 1.00 82.62 93 LEU A N 1
ATOM 746 C CA . LEU A 1 93 ? 13.025 -2.304 -29.074 1.00 82.62 93 LEU A CA 1
ATOM 747 C C . LEU A 1 93 ? 11.814 -2.492 -29.993 1.00 82.62 93 LEU A C 1
ATOM 749 O O . LEU A 1 93 ? 11.763 -1.883 -31.054 1.00 82.62 93 LEU A O 1
ATOM 753 N N . ILE A 1 94 ? 10.811 -3.258 -29.559 1.00 82.81 94 ILE A N 1
ATOM 754 C CA . ILE A 1 94 ? 9.544 -3.427 -30.279 1.00 82.81 94 ILE A CA 1
ATOM 755 C C . ILE A 1 94 ? 8.878 -2.065 -30.518 1.00 82.81 94 ILE A C 1
ATOM 757 O O . ILE A 1 94 ? 8.555 -1.741 -31.654 1.00 82.81 94 ILE A O 1
ATOM 761 N N . MET A 1 95 ? 8.724 -1.225 -29.489 1.00 81.56 95 MET A N 1
ATOM 762 C CA . MET A 1 95 ? 8.161 0.120 -29.665 1.00 81.56 95 MET A CA 1
ATOM 763 C C . MET A 1 95 ? 8.948 0.959 -30.674 1.00 81.56 95 MET A C 1
ATOM 765 O O . MET A 1 95 ? 8.331 1.619 -31.500 1.00 81.56 95 MET A O 1
ATOM 769 N N . LEU A 1 96 ? 10.282 0.923 -30.640 1.00 81.56 96 LEU A N 1
ATOM 770 C CA . LEU A 1 96 ? 11.105 1.637 -31.619 1.00 81.56 96 LEU A CA 1
ATOM 771 C C . LEU A 1 96 ? 10.902 1.102 -33.042 1.00 81.56 96 LEU A C 1
ATOM 773 O O . LEU A 1 96 ? 10.839 1.891 -33.976 1.00 81.56 96 LEU A O 1
ATOM 777 N N . MET A 1 97 ? 10.747 -0.212 -33.205 1.00 85.12 97 MET A N 1
ATOM 778 C CA . MET A 1 97 ? 10.516 -0.832 -34.512 1.00 85.12 97 MET A CA 1
ATOM 779 C C . MET A 1 97 ? 9.147 -0.479 -35.112 1.00 85.12 97 MET A C 1
ATOM 781 O O . MET A 1 97 ? 9.043 -0.384 -36.325 1.00 85.12 97 MET A O 1
ATOM 785 N N . TYR A 1 98 ? 8.113 -0.255 -34.292 1.00 78.25 98 TYR A N 1
ATOM 786 C CA . TYR A 1 98 ? 6.756 0.072 -34.765 1.00 78.25 98 TYR A CA 1
ATOM 787 C C . TYR A 1 98 ? 6.453 1.582 -34.855 1.00 78.25 98 TYR A C 1
ATOM 789 O O . TYR A 1 98 ? 5.382 1.946 -35.332 1.00 78.25 98 TYR A O 1
ATOM 797 N N . PHE A 1 99 ? 7.345 2.461 -34.380 1.00 72.12 99 PHE A N 1
ATOM 798 C CA . PHE A 1 99 ? 7.138 3.924 -34.367 1.00 72.12 99 PHE A CA 1
ATOM 799 C C . PHE A 1 99 ? 8.107 4.719 -35.260 1.00 72.12 99 PHE A C 1
ATOM 801 O O . PHE A 1 99 ? 8.006 5.944 -35.303 1.00 72.12 99 PHE A O 1
ATOM 808 N N . PHE A 1 100 ? 9.032 4.053 -35.956 1.00 64.69 100 PHE A N 1
ATOM 809 C CA . PHE A 1 100 ? 9.979 4.685 -36.888 1.00 64.69 100 PHE A CA 1
ATOM 810 C C . PHE A 1 100 ? 9.799 4.249 -38.355 1.00 64.69 100 PHE A C 1
ATOM 812 O O . PHE A 1 100 ? 10.722 4.417 -39.151 1.00 64.69 100 PHE A O 1
ATOM 819 N N . GLU A 1 101 ? 8.618 3.743 -38.720 1.00 58.50 101 GLU A N 1
ATOM 820 C CA 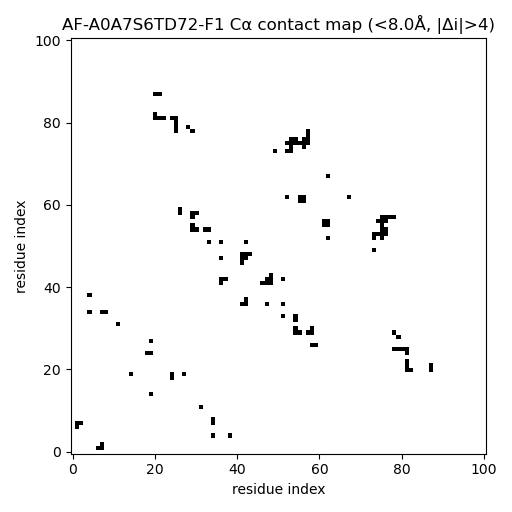. GLU A 1 101 ? 8.163 3.687 -40.121 1.00 58.50 101 GLU A CA 1
ATOM 821 C C . GLU A 1 101 ? 7.238 4.865 -40.449 1.00 58.50 101 GLU A C 1
ATOM 823 O O . GLU A 1 101 ? 6.355 5.178 -39.614 1.00 58.50 101 GLU A O 1
#

Sequence (101 aa):
MVQSLKYIKIIVSHFEKYPLLTKKAKDFKLFHDIVILLDKKEHLTLSGLNKILSLRASLNLGLSASLKTAFPDIIPAIRPKCLDENLFFLMFLIMLMYFFE

Solvent-accessible surface area (backbone atoms only — not comparable to full-atom values): 5931 Å² total; per-residue (Å²): 135,95,76,53,68,76,60,48,51,54,54,48,55,48,42,70,77,54,63,61,76,54,80,60,35,38,41,49,51,46,49,49,56,45,49,51,36,55,76,71,50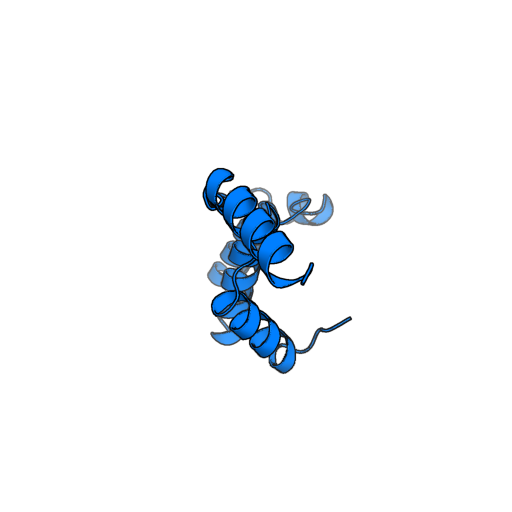,38,51,81,38,73,69,32,38,50,50,44,50,12,36,41,38,55,32,89,85,32,62,53,71,72,51,44,69,76,47,70,86,65,63,59,41,85,76,63,80,71,75,62,68,67,56,47,54,52,51,51,52,50,51,53,66,73,68,74,116

Organism: NCBI:txid1290591

Mean predicted aligned error: 5.18 Å

Foldseek 3Di:
DDDDLVVVVVVLVVCVVVPDQDPCSQLSVLVSVLSVLVVVVVCVDPVSVLSNLQSQQVHDVGDDPVVCVVCVPRHHDDGDDGPDPVVVVVVVVVVVVVPVD

InterP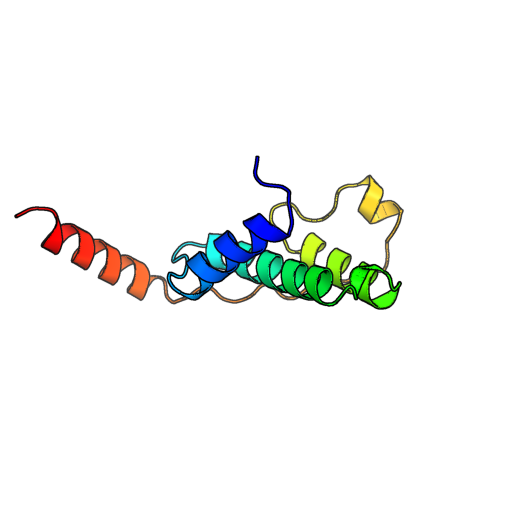ro domains:
  IPR004860 Homing endonuclease, LAGLIDADG domain [PF00961] (5-35)
  IPR027434 Homing endonuclease [G3DSA:3.10.28.10] (1-78)
  IPR027434 Homing endonuclease [SSF55608] (2-75)
  IPR051289 LAGLIDADG Homing Endonuclease [PTHR36181] (2-76)

Radius of gyration: 16.82 Å; Cα contacts (8 Å, |Δi|>4): 71; chains: 1; bounding box: 29×25×57 Å

pLDDT: mean 91.84, std 9.73, range [58.5, 98.69]